Protein AF-A0A183Q2Y9-F1 (afdb_monomer_lite)

Radius of gyration: 33.41 Å; chains: 1; bounding box: 75×48×80 Å

Sequence (161 aa):
MPVAGVRDYIENHLVDFARDNPATVIYVKPRRNRPPLLVAEYRRFEYIRIIIISVCGNWQYVRAKDMTCEEIANWINFLRTRSGVNIFPMYKYWSTKRPSIQGMWHPFYEPLYNQTVLKTPNEIVRNIGQLCQYKQNVLSAEEVLLEKAKLQQYRLSDLSS

Structure (mmCIF, N/CA/C/O backbone):
data_AF-A0A183Q2Y9-F1
#
_entry.id   AF-A0A183Q2Y9-F1
#
loop_
_atom_site.group_PDB
_atom_site.id
_atom_site.type_symbol
_atom_site.label_atom_id
_atom_site.label_alt_id
_atom_site.label_comp_id
_atom_site.label_asym_id
_atom_site.label_entity_id
_atom_site.label_seq_id
_atom_site.pdbx_PDB_ins_code
_atom_site.Cartn_x
_atom_site.Cartn_y
_atom_site.Cartn_z
_atom_site.occupancy
_atom_site.B_iso_or_equiv
_atom_site.auth_seq_id
_atom_site.auth_comp_id
_atom_site.auth_asym_id
_atom_site.auth_atom_id
_atom_site.pdbx_PDB_model_num
ATOM 1 N N . MET A 1 1 ? -7.063 5.734 28.056 1.00 47.50 1 MET A N 1
ATOM 2 C CA . MET A 1 1 ? -6.328 4.446 28.102 1.00 47.50 1 MET A CA 1
ATOM 3 C C . MET A 1 1 ? -5.686 4.228 26.736 1.00 47.50 1 MET A C 1
ATOM 5 O O . MET A 1 1 ? -6.432 4.261 25.766 1.00 47.50 1 MET A O 1
ATOM 9 N N . PRO A 1 2 ? -4.368 3.986 26.630 1.00 57.38 2 PRO A N 1
ATOM 10 C CA . PRO A 1 2 ? -3.611 3.935 25.360 1.00 57.38 2 PRO A CA 1
ATOM 11 C C . PRO A 1 2 ? -4.010 2.814 24.372 1.00 57.38 2 PRO A C 1
ATOM 13 O O . PRO A 1 2 ? -3.354 2.612 23.353 1.00 57.38 2 PRO A O 1
ATOM 16 N N . VAL A 1 3 ? -5.060 2.055 24.690 1.00 64.12 3 VAL A N 1
ATOM 17 C CA . VAL A 1 3 ? -5.576 0.894 23.947 1.00 64.12 3 VAL A CA 1
ATOM 18 C C . VAL A 1 3 ? -7.063 1.017 23.591 1.00 64.12 3 VAL A C 1
ATOM 20 O O . VAL A 1 3 ? -7.608 0.072 23.031 1.00 64.12 3 VAL A O 1
ATOM 23 N N . ALA A 1 4 ? -7.723 2.134 23.930 1.00 81.38 4 ALA A N 1
ATOM 24 C CA . ALA A 1 4 ? -9.163 2.305 23.712 1.00 81.38 4 ALA A CA 1
ATOM 25 C C . ALA A 1 4 ? -9.524 2.203 22.221 1.00 81.38 4 ALA A C 1
ATOM 27 O O . ALA A 1 4 ? -10.254 1.294 21.853 1.00 81.38 4 ALA A O 1
ATOM 28 N N . GLY A 1 5 ? -8.879 2.988 21.349 1.00 87.31 5 GLY A N 1
ATOM 29 C CA . GLY A 1 5 ? -9.197 2.984 19.914 1.00 87.31 5 GLY A CA 1
ATOM 30 C C . GLY A 1 5 ? -9.027 1.623 19.225 1.00 87.31 5 GLY A C 1
ATOM 31 O O . GLY A 1 5 ? -9.819 1.256 18.364 1.00 87.31 5 GLY A O 1
ATOM 32 N N . VAL A 1 6 ? -8.034 0.821 19.632 1.00 89.81 6 VAL A N 1
ATOM 33 C CA . VAL A 1 6 ? -7.834 -0.537 19.083 1.00 89.81 6 VAL A CA 1
ATOM 34 C C . VAL A 1 6 ? -8.933 -1.486 19.538 1.00 89.81 6 VAL A C 1
ATOM 36 O O . VAL A 1 6 ? -9.373 -2.325 18.755 1.00 89.81 6 VAL A O 1
ATOM 39 N N . ARG A 1 7 ? -9.380 -1.367 20.790 1.00 90.31 7 ARG A N 1
ATOM 40 C CA . ARG A 1 7 ? -10.501 -2.157 21.297 1.00 90.31 7 ARG A CA 1
ATOM 41 C C . ARG A 1 7 ? -11.797 -1.769 20.587 1.00 90.31 7 ARG A C 1
ATOM 43 O O . ARG A 1 7 ? -12.476 -2.662 20.096 1.00 90.31 7 ARG A O 1
ATOM 50 N N . ASP A 1 8 ? -12.059 -0.474 20.447 1.00 92.88 8 ASP A N 1
ATOM 51 C CA . ASP A 1 8 ? -13.254 0.044 19.775 1.00 92.88 8 ASP A CA 1
ATOM 52 C C . ASP A 1 8 ? -13.322 -0.429 18.313 1.00 92.88 8 ASP A C 1
ATOM 54 O O . ASP A 1 8 ? -14.387 -0.814 17.829 1.00 92.88 8 ASP A O 1
ATOM 58 N N . TYR A 1 9 ? -12.176 -0.492 17.620 1.00 92.44 9 TYR A N 1
ATOM 59 C CA . TYR A 1 9 ? -12.098 -1.046 16.266 1.00 92.44 9 TYR A CA 1
ATOM 60 C C . TYR A 1 9 ? -12.383 -2.556 16.225 1.00 92.44 9 TYR A C 1
ATOM 62 O O . TYR A 1 9 ? -13.085 -3.035 15.331 1.00 92.44 9 TYR A O 1
ATOM 70 N N . ILE A 1 10 ? -11.846 -3.318 17.186 1.00 92.06 10 ILE A N 1
ATOM 71 C CA . ILE A 1 10 ? -12.081 -4.767 17.289 1.00 92.06 10 ILE A CA 1
ATOM 72 C C . ILE A 1 10 ? -13.565 -5.066 17.518 1.00 92.06 10 ILE A C 1
ATOM 74 O O . ILE A 1 10 ? -14.091 -6.000 16.917 1.00 92.06 10 ILE A O 1
ATOM 78 N N . GLU A 1 11 ? -14.224 -4.280 18.367 1.00 93.25 11 GLU A N 1
ATOM 79 C CA . GLU A 1 11 ? -15.626 -4.477 18.734 1.00 93.25 11 GLU A CA 1
ATOM 80 C C . GLU A 1 11 ? -16.585 -4.083 17.602 1.00 93.25 11 GLU A C 1
ATOM 82 O O . GLU A 1 11 ? -17.524 -4.828 17.328 1.00 93.25 11 GLU A O 1
ATOM 87 N N . ASN A 1 12 ? -16.329 -2.965 16.909 1.00 94.62 12 ASN A N 1
ATOM 88 C CA . ASN A 1 12 ? -17.296 -2.395 15.963 1.00 94.62 12 ASN A CA 1
ATOM 89 C C . ASN A 1 12 ? -16.999 -2.666 14.480 1.00 94.62 12 ASN A C 1
ATOM 91 O O . ASN A 1 12 ? -17.930 -2.691 13.685 1.00 94.62 12 ASN A O 1
ATOM 95 N N . HIS A 1 13 ? -15.735 -2.841 14.074 1.00 93.81 13 HIS A N 1
ATOM 96 C CA . HIS A 1 13 ? -15.362 -2.814 12.646 1.00 93.81 13 HIS A CA 1
ATOM 97 C C . HIS A 1 13 ? -14.612 -4.052 12.154 1.00 93.81 13 HIS A C 1
ATOM 99 O O . HIS A 1 13 ? -14.632 -4.356 10.961 1.00 93.81 13 HIS A O 1
ATOM 105 N N . LEU A 1 14 ? -13.942 -4.785 13.044 1.00 92.75 14 LEU A N 1
ATOM 106 C CA . LEU A 1 14 ? -13.080 -5.900 12.650 1.00 92.75 14 LEU A CA 1
ATOM 107 C C . LEU A 1 14 ? -13.843 -7.035 11.956 1.00 92.75 14 LEU A C 1
ATOM 109 O O . LEU A 1 14 ? -13.342 -7.614 10.992 1.00 92.75 14 LEU A O 1
ATOM 113 N N . VAL A 1 15 ? -15.038 -7.364 12.454 1.00 94.19 15 VAL A N 1
ATOM 114 C CA . VAL A 1 15 ? -15.859 -8.458 11.912 1.00 94.19 15 VAL A CA 1
ATOM 115 C C . VAL A 1 15 ? -16.347 -8.122 10.506 1.00 94.19 15 VAL A C 1
ATOM 117 O O . VAL A 1 15 ? -16.275 -8.969 9.615 1.00 94.19 15 VAL A O 1
ATOM 120 N N . ASP A 1 16 ? -16.781 -6.882 10.287 1.00 95.38 16 ASP A N 1
ATOM 121 C CA . ASP A 1 16 ? -17.219 -6.416 8.971 1.00 95.38 16 ASP A CA 1
ATOM 122 C C . ASP A 1 16 ? -16.045 -6.375 7.991 1.00 95.38 16 ASP A C 1
ATOM 124 O O . ASP A 1 16 ? -16.136 -6.922 6.893 1.00 95.38 16 ASP A O 1
ATOM 128 N N . PHE A 1 17 ? -14.887 -5.876 8.432 1.00 92.62 17 PHE A N 1
ATOM 129 C CA . PHE A 1 17 ? -13.666 -5.905 7.631 1.00 92.62 17 PHE A CA 1
ATOM 130 C C . PHE A 1 17 ? -13.261 -7.331 7.220 1.00 92.62 17 PHE A C 1
ATOM 132 O O . PHE A 1 17 ? -12.840 -7.540 6.081 1.00 92.62 17 PHE A O 1
ATOM 139 N N . ALA A 1 18 ? -13.384 -8.315 8.117 1.00 92.06 18 ALA A N 1
ATOM 140 C CA . ALA A 1 18 ? -13.098 -9.716 7.808 1.00 92.06 18 ALA A CA 1
ATOM 141 C C . ALA A 1 18 ? -14.106 -10.302 6.807 1.00 92.06 18 ALA A C 1
ATOM 143 O O . ALA A 1 18 ? -13.717 -11.067 5.923 1.00 92.06 18 ALA A O 1
ATOM 144 N N . ARG A 1 19 ? -15.386 -9.914 6.904 1.00 94.44 19 ARG A N 1
ATOM 145 C CA . ARG A 1 19 ? -16.435 -10.321 5.957 1.00 94.44 19 ARG A CA 1
ATOM 146 C C . ARG A 1 19 ? -16.169 -9.777 4.552 1.00 94.44 19 ARG A C 1
ATOM 148 O O . ARG A 1 19 ? -16.311 -10.518 3.583 1.00 94.44 19 ARG A O 1
ATOM 155 N N . ASP A 1 20 ? -15.702 -8.536 4.457 1.00 95.12 20 ASP A N 1
ATOM 156 C CA . ASP A 1 20 ? -15.318 -7.899 3.191 1.00 95.12 20 ASP A CA 1
ATOM 157 C C . ASP A 1 20 ? -13.994 -8.445 2.623 1.00 95.12 20 ASP A C 1
ATOM 159 O O . ASP A 1 20 ? -13.660 -8.216 1.457 1.00 95.12 20 ASP A O 1
ATOM 163 N N . ASN A 1 21 ? -13.205 -9.148 3.445 1.00 89.12 21 ASN A N 1
ATOM 164 C CA . ASN A 1 21 ? -11.877 -9.667 3.112 1.00 89.12 21 ASN A CA 1
ATOM 165 C C . ASN A 1 21 ? -11.697 -11.136 3.488 1.00 89.12 21 ASN A C 1
ATOM 167 O O . ASN A 1 21 ? -10.800 -11.457 4.272 1.00 89.12 21 ASN A O 1
ATOM 171 N N . PRO A 1 22 ? -12.453 -12.062 2.880 1.00 89.88 22 PRO A N 1
ATOM 172 C CA . PRO A 1 22 ? -12.372 -13.472 3.250 1.00 89.88 22 PRO A CA 1
ATOM 173 C C . PRO A 1 22 ? -10.989 -14.091 2.980 1.00 89.88 22 PRO A C 1
ATOM 175 O O . PRO A 1 22 ? -10.613 -15.070 3.618 1.00 89.88 22 PRO A O 1
ATOM 178 N N . ALA A 1 23 ? -10.207 -13.522 2.054 1.00 84.69 23 ALA A N 1
ATOM 179 C CA . ALA A 1 23 ? -8.849 -13.979 1.760 1.00 84.69 23 ALA A CA 1
ATOM 180 C C . ALA A 1 23 ? -7.824 -13.580 2.836 1.00 84.69 23 ALA A C 1
ATOM 182 O O . ALA A 1 23 ? -6.749 -14.171 2.899 1.00 84.69 23 ALA A O 1
ATOM 183 N N . THR A 1 24 ? -8.127 -12.581 3.665 1.00 84.31 24 THR A N 1
ATOM 184 C CA . THR A 1 24 ? -7.210 -12.039 4.670 1.00 84.31 24 THR A CA 1
ATOM 185 C C . THR A 1 24 ? -7.513 -12.677 6.013 1.00 84.31 24 THR A C 1
ATOM 187 O O . THR A 1 24 ? -8.584 -12.482 6.577 1.00 84.31 24 THR A O 1
ATOM 190 N N . VAL A 1 25 ? -6.555 -13.417 6.564 1.00 86.38 25 VAL A N 1
ATOM 191 C CA . VAL A 1 25 ? -6.739 -14.021 7.886 1.00 86.38 25 VAL A CA 1
ATOM 192 C C . VAL A 1 25 ? -6.342 -13.009 8.962 1.00 86.38 25 VAL A C 1
ATOM 194 O O . VAL A 1 25 ? -5.332 -12.325 8.841 1.00 86.38 25 VAL A O 1
ATOM 197 N N . ILE A 1 26 ? -7.130 -12.863 10.021 1.00 88.19 26 ILE A N 1
ATOM 198 C CA . ILE A 1 26 ? -6.869 -11.854 11.052 1.00 88.19 26 ILE A CA 1
ATOM 199 C C . ILE A 1 26 ? -6.827 -12.522 12.407 1.00 88.19 26 ILE A C 1
ATOM 201 O O . ILE A 1 26 ? -7.649 -13.377 12.722 1.00 88.19 26 ILE A O 1
ATOM 205 N N . TYR A 1 27 ? -5.858 -12.115 13.218 1.00 89.88 27 TYR A N 1
ATOM 206 C CA . TYR A 1 27 ? -5.655 -12.698 14.527 1.00 89.88 27 TYR A CA 1
ATOM 207 C C . TYR A 1 27 ? -5.406 -11.620 15.546 1.00 89.88 27 TYR A C 1
ATOM 209 O O . TYR A 1 27 ? -4.540 -10.757 15.395 1.00 89.88 27 TYR A O 1
ATOM 217 N N . VAL A 1 28 ? -6.153 -11.734 16.631 1.00 90.25 28 VAL A N 1
ATOM 218 C CA . VAL A 1 28 ? -6.094 -10.812 17.747 1.00 90.25 28 VAL A CA 1
ATOM 219 C C . VAL A 1 28 ? -5.422 -11.543 18.895 1.00 90.25 28 VAL A C 1
ATOM 221 O O . VAL A 1 28 ? -5.960 -12.502 19.444 1.00 90.25 28 VAL A O 1
ATOM 224 N N . LYS A 1 29 ? -4.213 -11.103 19.252 1.00 87.31 29 LYS A N 1
ATOM 225 C CA . LYS A 1 29 ? -3.487 -11.628 20.411 1.00 87.31 29 LYS A CA 1
ATOM 226 C C . LYS A 1 29 ? -3.491 -10.587 21.530 1.00 87.31 29 LYS A C 1
ATOM 228 O O . LYS A 1 29 ? -2.716 -9.630 21.443 1.00 87.31 29 LYS A O 1
ATOM 233 N N . PRO A 1 30 ? -4.284 -10.768 22.601 1.00 87.81 30 PRO A N 1
ATOM 234 C CA . PRO A 1 30 ? -4.216 -9.878 23.749 1.00 87.81 30 PRO A CA 1
ATOM 235 C C . PRO A 1 30 ? -2.839 -10.002 24.411 1.00 87.81 30 PRO A C 1
ATOM 237 O O . PRO A 1 30 ? -2.319 -11.101 24.623 1.00 87.81 30 PRO A O 1
ATOM 240 N N . ARG A 1 31 ? -2.217 -8.865 24.730 1.00 83.69 31 ARG A N 1
ATOM 241 C CA . ARG A 1 31 ? -0.955 -8.811 25.478 1.00 83.69 31 ARG A CA 1
ATOM 242 C C . ARG A 1 31 ? -1.061 -7.786 26.595 1.00 83.69 31 ARG A C 1
ATOM 244 O O . ARG A 1 31 ? -1.519 -6.669 26.379 1.00 83.69 31 ARG A O 1
ATOM 251 N N . ARG A 1 32 ? -0.598 -8.161 27.786 1.00 84.25 32 ARG A N 1
ATOM 252 C CA . ARG A 1 32 ? -0.549 -7.273 28.951 1.00 84.25 32 ARG A CA 1
ATOM 253 C C . ARG A 1 32 ? 0.699 -6.387 28.894 1.00 84.25 32 ARG A C 1
ATOM 255 O O . ARG A 1 32 ? 1.750 -6.841 28.446 1.00 84.25 32 ARG A O 1
ATOM 262 N N . ASN A 1 33 ? 0.582 -5.142 29.360 1.00 81.56 33 ASN A N 1
ATOM 263 C CA . ASN A 1 33 ? 1.683 -4.177 29.517 1.00 81.56 33 ASN A CA 1
ATOM 264 C C . ASN A 1 33 ? 2.529 -3.948 28.247 1.00 81.56 33 ASN A C 1
ATOM 266 O O . ASN A 1 33 ? 3.726 -3.676 28.328 1.00 81.56 33 ASN A O 1
ATOM 270 N N . ARG A 1 34 ? 1.927 -4.076 27.060 1.00 80.69 34 ARG A N 1
ATOM 271 C CA . ARG A 1 34 ? 2.579 -3.785 25.779 1.00 80.69 34 ARG A CA 1
ATOM 272 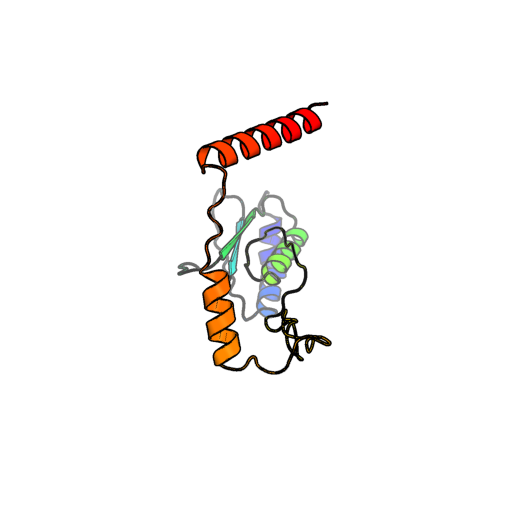C C . ARG A 1 34 ? 1.705 -2.829 24.971 1.00 80.69 34 ARG A C 1
ATOM 274 O O . ARG A 1 34 ? 0.487 -2.997 24.992 1.00 80.69 34 ARG A O 1
ATOM 281 N N . PRO A 1 35 ? 2.298 -1.848 24.268 1.00 83.44 35 PRO A N 1
ATOM 282 C CA . PRO A 1 35 ? 1.533 -1.017 23.353 1.00 83.44 35 PRO A CA 1
ATOM 283 C C . PRO A 1 35 ? 0.966 -1.885 22.219 1.00 83.44 35 PRO A C 1
ATOM 285 O O . PRO A 1 35 ? 1.601 -2.877 21.837 1.00 83.44 35 PRO A O 1
ATOM 288 N N . PRO A 1 36 ? -0.209 -1.533 21.681 1.00 87.06 36 PRO A N 1
ATOM 289 C CA . PRO A 1 36 ? -0.795 -2.267 20.574 1.00 87.06 36 PRO A CA 1
ATOM 290 C C . PRO A 1 36 ? 0.069 -2.114 19.317 1.00 87.06 36 PRO A C 1
ATOM 292 O O . PRO A 1 36 ? 0.636 -1.052 19.038 1.00 87.06 36 PRO A O 1
ATOM 295 N N . LEU A 1 37 ? 0.182 -3.205 18.566 1.00 88.06 37 LEU A N 1
ATOM 296 C CA . LEU A 1 37 ? 1.013 -3.299 17.374 1.00 88.06 37 LEU A CA 1
ATOM 297 C C . LEU A 1 37 ? 0.211 -3.980 16.271 1.00 88.06 37 LEU A C 1
ATOM 299 O O . LEU A 1 37 ? -0.253 -5.105 16.456 1.00 88.06 37 LEU A O 1
ATOM 303 N N . LEU A 1 38 ? 0.092 -3.305 15.134 1.00 88.81 38 LEU A N 1
ATOM 304 C CA . LEU A 1 38 ? -0.433 -3.893 13.912 1.00 88.81 38 LEU A CA 1
ATOM 305 C C . LEU A 1 38 ? 0.737 -4.509 13.151 1.00 88.81 38 LEU A C 1
ATOM 307 O O . LEU A 1 38 ? 1.765 -3.858 12.935 1.00 88.81 38 LEU A O 1
ATOM 311 N N . VAL A 1 39 ? 0.583 -5.775 12.781 1.00 86.75 39 VAL A N 1
ATOM 312 C CA . VAL A 1 39 ? 1.585 -6.530 12.033 1.00 86.75 39 VAL A CA 1
ATOM 313 C C . VAL A 1 39 ? 0.913 -7.052 10.778 1.00 86.75 39 VAL A C 1
ATOM 315 O O . VAL A 1 39 ? -0.003 -7.868 10.866 1.00 86.75 39 VAL A O 1
ATOM 318 N N . ALA A 1 40 ? 1.366 -6.566 9.627 1.00 85.62 40 ALA A N 1
ATOM 319 C CA . ALA A 1 40 ? 0.951 -7.081 8.334 1.00 85.62 40 ALA A CA 1
ATOM 320 C C . ALA A 1 40 ? 2.057 -7.962 7.767 1.00 85.62 40 ALA A C 1
ATOM 322 O O . ALA A 1 40 ? 3.219 -7.552 7.672 1.00 85.62 40 ALA A O 1
ATOM 323 N N . GLU A 1 41 ? 1.672 -9.168 7.381 1.00 79.12 41 GLU A N 1
ATOM 324 C CA . GLU A 1 41 ? 2.544 -10.114 6.717 1.00 79.12 41 GLU A CA 1
ATOM 325 C C . GLU A 1 41 ? 2.075 -10.299 5.278 1.00 79.12 41 GLU A C 1
ATOM 327 O O . GLU A 1 41 ? 0.908 -10.603 5.028 1.00 79.12 41 GLU A O 1
ATOM 332 N N . TYR A 1 42 ? 2.996 -10.118 4.333 1.00 76.81 42 TYR A N 1
ATOM 333 C CA . TYR A 1 42 ? 2.700 -10.231 2.913 1.00 76.81 42 TYR A CA 1
ATOM 334 C C . TYR A 1 42 ? 3.369 -11.464 2.327 1.00 76.81 42 TYR A C 1
ATOM 336 O O . TYR A 1 42 ? 4.564 -11.708 2.525 1.00 76.81 42 TYR A O 1
ATOM 344 N N . ARG A 1 43 ? 2.609 -12.211 1.528 1.00 65.69 43 ARG A N 1
ATOM 345 C CA . ARG A 1 43 ? 3.145 -13.339 0.773 1.00 65.69 43 ARG A CA 1
ATOM 346 C C . ARG A 1 43 ? 3.843 -12.854 -0.488 1.00 65.69 43 ARG A C 1
ATOM 348 O O . ARG A 1 43 ? 3.277 -12.079 -1.251 1.00 65.69 43 ARG A O 1
ATOM 355 N N . ARG A 1 44 ? 5.053 -13.358 -0.741 1.00 56.91 44 ARG A N 1
ATOM 356 C CA . ARG A 1 44 ? 5.857 -12.945 -1.902 1.00 56.91 44 ARG A CA 1
ATOM 357 C C . ARG A 1 44 ? 5.341 -13.488 -3.243 1.00 56.91 44 ARG A C 1
ATOM 359 O O . ARG A 1 44 ? 5.694 -12.922 -4.265 1.00 56.91 44 ARG A O 1
ATOM 366 N N . PHE A 1 45 ? 4.498 -14.518 -3.262 1.00 47.47 45 PHE A N 1
ATOM 367 C CA . PHE A 1 45 ? 3.850 -15.046 -4.471 1.00 47.47 45 PHE A CA 1
ATOM 368 C C . PHE A 1 45 ? 2.617 -15.861 -4.053 1.00 47.47 45 PHE A C 1
ATOM 370 O O . PHE A 1 45 ? 2.754 -16.657 -3.137 1.00 47.47 45 PHE A O 1
ATOM 377 N N . GLU A 1 46 ? 1.452 -15.633 -4.670 1.00 46.00 46 GLU A N 1
ATOM 378 C CA . GLU A 1 46 ? 0.293 -16.546 -4.852 1.00 46.00 46 GLU A CA 1
ATOM 379 C C . GLU A 1 46 ? -0.374 -17.249 -3.637 1.00 46.00 46 GLU A C 1
ATOM 381 O O . GLU A 1 46 ? -0.049 -18.383 -3.358 1.00 46.00 46 GLU A O 1
ATOM 386 N N . TYR A 1 47 ? -1.401 -16.647 -3.011 1.00 41.38 47 TYR A N 1
ATOM 387 C CA . TYR A 1 47 ? -2.317 -17.169 -1.949 1.00 41.38 47 TYR A CA 1
ATOM 388 C C . TYR A 1 47 ? -2.027 -16.739 -0.506 1.00 41.38 47 TYR A C 1
ATOM 390 O O . TYR A 1 47 ? -1.397 -17.458 0.270 1.00 41.38 47 TYR A O 1
ATOM 398 N N . ILE A 1 48 ? -2.570 -15.572 -0.148 1.00 34.66 48 ILE A N 1
ATOM 399 C CA . ILE A 1 48 ? -2.611 -14.973 1.193 1.00 34.66 48 ILE A CA 1
ATOM 400 C C . ILE A 1 48 ? -3.028 -15.994 2.260 1.00 34.66 48 ILE A C 1
ATOM 402 O O . ILE A 1 48 ? -4.068 -16.638 2.168 1.00 34.66 48 ILE A O 1
ATOM 406 N N . ARG A 1 49 ? -2.206 -16.096 3.304 1.00 37.84 49 ARG A N 1
ATOM 407 C CA . ARG A 1 49 ? -2.518 -16.764 4.565 1.00 37.84 49 ARG A CA 1
ATOM 408 C C . ARG A 1 49 ? -1.751 -16.012 5.640 1.00 37.84 49 ARG A C 1
ATOM 410 O O . ARG A 1 49 ? -0.527 -15.985 5.612 1.00 37.84 49 ARG A O 1
ATOM 417 N N . ILE A 1 50 ? -2.462 -15.341 6.531 1.00 39.41 50 ILE A N 1
ATOM 418 C CA . ILE A 1 50 ? -1.856 -14.722 7.710 1.00 39.41 50 ILE A CA 1
ATOM 419 C C . ILE A 1 50 ? -1.906 -15.809 8.794 1.00 39.41 50 ILE A C 1
ATOM 421 O O . ILE A 1 50 ? -2.951 -16.414 8.976 1.00 39.41 50 ILE A O 1
ATOM 425 N N . ILE A 1 51 ? -0.757 -16.243 9.324 1.00 39.78 51 ILE A N 1
ATOM 426 C CA . ILE A 1 51 ? -0.313 -16.162 10.732 1.00 39.78 51 ILE A CA 1
ATOM 427 C C . ILE A 1 51 ? 0.868 -17.087 11.034 1.00 39.78 51 ILE A C 1
ATOM 429 O O . ILE A 1 51 ? 0.887 -18.250 10.639 1.00 39.78 51 ILE A O 1
ATOM 433 N N . ILE A 1 52 ? 1.783 -16.528 11.839 1.00 37.00 52 ILE A N 1
ATOM 434 C CA . ILE A 1 52 ? 2.764 -17.121 12.767 1.00 37.00 52 ILE A CA 1
ATOM 435 C C . ILE A 1 52 ? 3.045 -18.615 12.537 1.00 37.00 52 ILE A C 1
ATOM 437 O O . ILE A 1 52 ? 2.531 -19.434 13.288 1.00 37.00 52 ILE A O 1
ATOM 441 N N . ILE A 1 53 ? 3.856 -18.948 11.526 1.00 33.16 53 ILE A N 1
ATOM 442 C CA . ILE A 1 53 ? 5.259 -19.423 11.620 1.00 33.16 53 ILE A CA 1
ATOM 443 C C . ILE A 1 53 ? 5.842 -19.224 10.208 1.00 33.16 53 ILE A C 1
ATOM 445 O O . ILE A 1 53 ? 5.735 -20.105 9.358 1.00 33.16 53 ILE A O 1
ATOM 449 N N . SER A 1 54 ? 6.365 -18.038 9.896 1.00 37.69 54 SER A N 1
ATOM 450 C CA . SER A 1 54 ? 6.517 -17.671 8.483 1.00 37.69 54 SER A CA 1
ATOM 451 C C . SER A 1 54 ? 7.905 -17.867 7.911 1.00 37.69 54 SER A C 1
ATOM 453 O O . SER A 1 54 ? 8.826 -17.068 8.073 1.00 37.69 54 SER A O 1
ATOM 455 N N . VAL A 1 55 ? 7.967 -18.954 7.154 1.00 33.28 55 VAL A N 1
ATOM 456 C CA . VAL A 1 55 ? 8.876 -19.238 6.054 1.00 33.28 55 VAL A CA 1
ATOM 457 C C . VAL A 1 55 ? 8.682 -18.150 4.978 1.00 33.28 55 VAL A C 1
ATOM 459 O O . VAL A 1 55 ? 7.742 -18.196 4.196 1.00 33.28 55 VAL A O 1
ATOM 462 N N . CYS A 1 56 ? 9.564 -17.145 4.965 1.00 47.50 56 CYS A N 1
ATOM 463 C CA . CYS A 1 56 ? 9.734 -16.134 3.905 1.00 47.50 56 CYS A CA 1
ATOM 464 C C . CYS A 1 56 ? 8.529 -15.209 3.574 1.00 47.50 56 CYS A C 1
ATOM 466 O O . CYS A 1 56 ? 7.822 -15.413 2.588 1.00 47.50 56 CYS A O 1
ATOM 468 N N . GLY A 1 57 ? 8.394 -14.082 4.288 1.00 55.97 57 GLY A N 1
ATOM 469 C CA . GLY A 1 57 ? 7.497 -12.969 3.922 1.00 55.97 57 GLY A CA 1
ATOM 470 C C . GLY A 1 57 ? 8.010 -11.621 4.442 1.00 55.97 57 GLY A C 1
ATOM 471 O O . GLY A 1 57 ? 8.660 -11.577 5.482 1.00 55.97 57 GLY A O 1
ATOM 472 N N . ASN A 1 58 ? 7.761 -10.521 3.722 1.00 67.94 58 ASN A N 1
ATOM 473 C CA . ASN A 1 58 ? 8.105 -9.170 4.189 1.00 67.94 58 ASN A CA 1
ATOM 474 C C . ASN A 1 58 ? 7.090 -8.725 5.247 1.00 67.94 58 ASN A C 1
ATOM 476 O O . ASN A 1 58 ? 5.887 -8.936 5.070 1.00 67.94 58 ASN A O 1
ATOM 480 N N . TRP A 1 59 ? 7.559 -8.115 6.337 1.00 76.81 59 TRP A N 1
ATOM 481 C CA . TRP A 1 59 ? 6.705 -7.695 7.451 1.00 76.81 59 TRP A CA 1
ATOM 482 C C . TRP A 1 59 ? 6.648 -6.174 7.528 1.00 76.81 59 TRP A C 1
ATOM 484 O O . TRP A 1 59 ? 7.661 -5.494 7.352 1.00 76.81 59 TRP A O 1
ATOM 494 N N . GLN A 1 60 ? 5.466 -5.636 7.820 1.00 81.25 60 GLN A N 1
ATOM 495 C CA . GLN A 1 60 ? 5.295 -4.222 8.134 1.00 81.25 60 GLN A CA 1
ATOM 496 C C . GLN A 1 60 ? 4.668 -4.068 9.510 1.00 81.25 60 GLN A C 1
ATOM 498 O O . GLN A 1 60 ? 3.693 -4.738 9.854 1.00 81.25 60 GLN A O 1
ATOM 503 N N . TYR A 1 61 ? 5.255 -3.164 10.284 1.00 84.88 61 TYR A N 1
ATOM 504 C CA . TYR A 1 61 ? 4.876 -2.895 11.658 1.00 84.88 61 TYR A CA 1
ATOM 505 C C . TYR A 1 61 ? 4.352 -1.473 11.770 1.00 84.88 61 TYR A C 1
ATOM 507 O O . TYR A 1 61 ? 5.040 -0.529 11.381 1.00 84.88 61 TYR A O 1
ATOM 515 N N . VAL A 1 62 ? 3.177 -1.317 12.371 1.00 86.12 62 VAL A N 1
ATOM 516 C CA . VAL A 1 62 ? 2.626 -0.007 12.722 1.00 86.12 62 VAL A CA 1
ATOM 517 C C . VAL A 1 62 ? 2.328 -0.007 14.214 1.00 86.12 62 VAL A C 1
ATOM 519 O O . VAL A 1 62 ? 1.579 -0.845 14.721 1.00 86.12 62 VAL A O 1
ATOM 522 N N . ARG A 1 63 ? 2.956 0.917 14.948 1.00 87.50 63 ARG A N 1
ATOM 523 C CA . ARG A 1 63 ? 2.655 1.127 16.369 1.00 87.50 63 ARG A CA 1
ATOM 524 C C . ARG A 1 63 ? 1.323 1.859 16.461 1.00 87.50 63 ARG A C 1
ATOM 526 O O . ARG A 1 63 ? 1.258 2.997 16.027 1.00 87.50 63 ARG A O 1
ATOM 533 N N . ALA A 1 64 ? 0.314 1.234 17.059 1.00 84.12 64 ALA A N 1
ATOM 534 C CA . ALA A 1 64 ? -1.038 1.791 17.159 1.00 84.12 64 ALA A CA 1
ATOM 535 C C . ALA A 1 64 ? -1.319 2.453 18.519 1.00 84.12 64 ALA A C 1
ATOM 537 O O . ALA A 1 64 ? -2.449 2.472 19.000 1.00 84.12 64 ALA A O 1
ATOM 538 N N . LYS A 1 65 ? -0.267 2.916 19.203 1.00 85.06 65 LYS A N 1
ATOM 539 C CA . LYS A 1 65 ? -0.394 3.530 20.527 1.00 85.06 65 LYS A CA 1
ATOM 540 C C . LYS A 1 65 ? -1.074 4.893 20.378 1.00 85.06 65 LYS A C 1
ATOM 542 O O . LYS A 1 65 ? -0.610 5.691 19.574 1.00 85.06 65 LYS A O 1
ATOM 547 N N . ASP A 1 66 ? -2.108 5.136 21.181 1.00 87.50 66 ASP A N 1
ATOM 548 C CA . ASP A 1 66 ? -2.835 6.413 21.246 1.00 87.50 66 ASP A CA 1
ATOM 549 C C . ASP A 1 66 ? -3.511 6.841 19.922 1.00 87.50 66 ASP A C 1
ATOM 551 O O . ASP A 1 66 ? -3.844 8.009 19.764 1.00 87.50 66 ASP A O 1
ATOM 555 N N . MET A 1 67 ? -3.742 5.902 18.993 1.00 88.81 67 MET A N 1
ATOM 556 C CA . MET A 1 67 ? -4.492 6.160 17.755 1.00 88.81 67 MET A CA 1
ATOM 557 C C . MET A 1 67 ? -6.006 6.079 17.979 1.00 88.81 67 MET A C 1
ATOM 559 O O . MET A 1 67 ? -6.474 5.266 18.788 1.00 88.81 67 MET A O 1
ATOM 563 N N . THR A 1 68 ? -6.770 6.882 17.234 1.00 93.38 68 THR A N 1
ATOM 564 C CA . THR A 1 68 ? -8.239 6.790 17.218 1.00 93.38 68 THR A CA 1
ATOM 565 C C . THR A 1 68 ? -8.714 5.568 16.429 1.00 93.38 68 THR A C 1
ATOM 567 O O . THR A 1 68 ? -7.957 4.942 15.681 1.00 93.38 68 THR A O 1
ATOM 570 N N . CYS A 1 69 ? -9.988 5.209 16.595 1.00 92.31 69 CYS A N 1
ATOM 571 C CA . CYS A 1 69 ? -10.597 4.097 15.868 1.00 92.31 69 CYS A CA 1
ATOM 572 C C . CYS A 1 69 ? -10.511 4.301 14.342 1.00 92.31 69 CYS A C 1
ATOM 574 O O . CYS A 1 69 ? -10.145 3.384 13.602 1.00 92.31 69 CYS A O 1
ATOM 576 N N . GLU A 1 70 ? -10.766 5.524 13.871 1.00 93.81 70 GLU A N 1
ATOM 577 C CA . GLU A 1 70 ? -10.734 5.883 12.451 1.00 93.81 70 GLU A CA 1
ATOM 578 C C . GLU A 1 70 ? -9.312 5.825 11.882 1.00 93.81 70 GLU A C 1
ATOM 580 O O . GLU A 1 70 ? -9.097 5.321 10.778 1.00 93.81 70 GLU A O 1
ATOM 585 N N . GLU A 1 71 ? -8.315 6.292 12.639 1.00 93.88 71 GLU A N 1
ATOM 586 C CA . GLU A 1 71 ? -6.907 6.185 12.246 1.00 93.88 71 GLU A CA 1
ATOM 587 C C . GLU A 1 71 ? -6.488 4.722 12.087 1.00 93.88 71 GLU A C 1
ATOM 589 O O . GLU A 1 71 ? -5.820 4.367 11.114 1.00 93.88 71 GLU A O 1
ATOM 594 N N . ILE A 1 72 ? -6.918 3.854 13.004 1.00 92.00 72 ILE A N 1
ATOM 595 C CA . ILE A 1 72 ? -6.642 2.415 12.943 1.00 92.00 72 ILE A CA 1
ATOM 596 C C . ILE A 1 72 ? -7.311 1.790 11.717 1.00 92.00 72 ILE A C 1
ATOM 598 O O . ILE A 1 72 ? -6.666 1.012 11.010 1.00 92.00 72 ILE A O 1
ATOM 602 N N . ALA A 1 73 ? -8.557 2.164 11.415 1.00 92.06 73 ALA A N 1
ATOM 603 C CA . ALA A 1 73 ? -9.253 1.715 10.212 1.00 92.06 73 ALA A CA 1
ATOM 604 C C . ALA A 1 73 ? -8.500 2.119 8.933 1.00 92.06 73 ALA A C 1
ATOM 606 O O . ALA A 1 73 ? -8.300 1.295 8.035 1.00 92.06 73 ALA A O 1
ATOM 607 N N . ASN A 1 74 ? -8.013 3.362 8.873 1.00 93.88 74 ASN A N 1
ATOM 608 C CA . ASN A 1 74 ? -7.207 3.861 7.759 1.00 93.88 74 ASN A CA 1
ATOM 609 C C . ASN A 1 74 ? -5.884 3.100 7.627 1.00 93.88 74 ASN A C 1
ATOM 611 O O . ASN A 1 74 ? -5.514 2.703 6.522 1.00 93.88 74 ASN A O 1
ATOM 615 N N . TRP A 1 75 ? -5.197 2.826 8.740 1.00 91.75 75 TRP A N 1
ATOM 616 C CA . TRP A 1 75 ? -3.970 2.028 8.735 1.00 91.75 75 TRP A CA 1
ATOM 617 C C . TRP A 1 75 ? -4.206 0.588 8.287 1.00 91.75 75 TRP A C 1
ATOM 619 O O . TRP A 1 75 ? -3.411 0.056 7.515 1.00 91.75 75 TRP A O 1
ATOM 629 N N . ILE A 1 76 ? -5.296 -0.047 8.713 1.00 90.31 76 ILE A N 1
ATOM 630 C CA . ILE A 1 76 ? -5.640 -1.409 8.286 1.00 90.31 76 ILE A CA 1
ATOM 631 C C . ILE A 1 76 ? -5.963 -1.442 6.788 1.00 90.31 76 ILE A C 1
ATOM 633 O O . ILE A 1 76 ? -5.452 -2.306 6.074 1.00 90.31 76 ILE A O 1
ATOM 637 N N . ASN A 1 77 ? -6.717 -0.463 6.279 1.00 91.00 77 ASN A N 1
ATOM 638 C CA . ASN A 1 77 ? -6.968 -0.317 4.842 1.00 91.00 77 ASN A CA 1
ATOM 639 C C . ASN A 1 77 ? -5.684 -0.038 4.047 1.00 91.00 77 ASN A C 1
ATOM 641 O O . ASN A 1 77 ? -5.486 -0.588 2.959 1.00 91.00 77 ASN A O 1
ATOM 645 N N . PHE A 1 78 ? -4.772 0.762 4.598 1.00 90.12 78 PHE A N 1
ATOM 646 C CA . PHE A 1 78 ? -3.460 0.985 4.003 1.00 90.12 78 PHE A CA 1
ATOM 647 C C . PHE A 1 78 ? -2.664 -0.322 3.929 1.00 90.12 78 PHE A C 1
ATOM 649 O O . PHE A 1 78 ? -2.204 -0.697 2.856 1.00 90.12 78 PHE A O 1
ATOM 656 N N . LEU A 1 79 ? -2.559 -1.073 5.027 1.00 88.06 79 LEU A N 1
ATOM 657 C CA . LEU A 1 79 ? -1.841 -2.351 5.049 1.00 88.06 79 LEU A CA 1
ATOM 658 C C . LEU A 1 79 ? -2.470 -3.378 4.090 1.00 88.06 79 LEU A C 1
ATOM 660 O O . LEU A 1 79 ? -1.754 -4.091 3.396 1.00 88.06 79 LEU A O 1
ATOM 664 N N . ARG A 1 80 ? -3.799 -3.400 3.961 1.00 85.50 80 ARG A N 1
ATOM 665 C CA . ARG A 1 80 ? -4.522 -4.252 3.001 1.00 85.50 80 ARG A CA 1
ATOM 666 C C . ARG A 1 80 ? -4.171 -3.947 1.539 1.00 85.50 80 ARG A C 1
ATOM 668 O O . ARG A 1 80 ? -4.070 -4.865 0.735 1.00 85.50 80 ARG A O 1
ATOM 675 N N . THR A 1 81 ? -4.019 -2.674 1.174 1.00 87.00 81 THR A N 1
ATOM 676 C CA . THR A 1 81 ? -3.816 -2.243 -0.228 1.00 87.00 81 THR A CA 1
ATOM 677 C C . THR A 1 81 ? -2.359 -2.323 -0.690 1.00 87.00 81 THR A C 1
ATOM 679 O O . THR A 1 81 ? -2.061 -2.171 -1.877 1.00 87.00 81 THR A O 1
ATOM 682 N N . ARG A 1 82 ? -1.422 -2.575 0.227 1.00 84.94 82 ARG A N 1
ATOM 683 C CA . ARG A 1 82 ? 0.006 -2.688 -0.077 1.00 84.94 82 ARG A CA 1
ATOM 684 C C . ARG A 1 82 ? 0.366 -4.084 -0.593 1.00 84.94 82 ARG A C 1
ATOM 686 O O . ARG A 1 82 ? -0.197 -5.094 -0.200 1.00 84.94 82 ARG A O 1
ATOM 693 N N . SER A 1 83 ? 1.395 -4.141 -1.437 1.00 80.00 83 SER A N 1
ATOM 694 C CA . SER A 1 83 ? 1.934 -5.393 -1.991 1.00 80.00 83 SER A CA 1
ATOM 695 C C . SER A 1 83 ? 2.993 -6.071 -1.112 1.00 80.00 83 SER A C 1
ATOM 697 O O . SER A 1 83 ? 3.499 -7.132 -1.464 1.00 80.00 83 SER A O 1
ATOM 699 N N . GLY A 1 84 ? 3.408 -5.437 -0.011 1.00 79.62 84 GLY A N 1
ATOM 700 C CA . GLY A 1 84 ? 4.515 -5.916 0.824 1.00 79.62 84 GLY A CA 1
ATOM 701 C C . GLY A 1 84 ? 5.917 -5.695 0.253 1.00 79.62 84 GLY A C 1
ATOM 702 O O . GLY A 1 84 ? 6.897 -6.084 0.884 1.00 79.62 84 GLY A O 1
ATOM 703 N N . VAL A 1 85 ? 6.056 -5.057 -0.913 1.00 81.44 85 VAL A N 1
ATOM 704 C CA . VAL A 1 85 ? 7.368 -4.629 -1.425 1.00 81.44 85 VAL A CA 1
ATOM 705 C C . VAL A 1 85 ? 7.923 -3.513 -0.536 1.00 81.44 85 VAL A C 1
ATOM 707 O O . VAL A 1 85 ? 7.179 -2.636 -0.081 1.00 81.44 85 VAL A O 1
ATOM 710 N N . ASN A 1 86 ? 9.233 -3.552 -0.287 1.00 82.06 86 ASN A N 1
ATOM 711 C CA . ASN A 1 86 ? 9.930 -2.538 0.498 1.00 82.06 86 ASN A CA 1
ATOM 712 C C . ASN A 1 86 ? 9.727 -1.139 -0.092 1.00 82.06 86 ASN A C 1
ATOM 714 O O . ASN A 1 86 ? 9.694 -0.953 -1.309 1.00 82.06 86 ASN A O 1
ATOM 718 N N . ILE A 1 87 ? 9.585 -0.156 0.793 1.00 84.19 87 ILE A N 1
ATOM 719 C CA . ILE A 1 87 ? 9.386 1.240 0.414 1.00 84.19 87 ILE A CA 1
ATOM 720 C C . ILE A 1 87 ? 10.7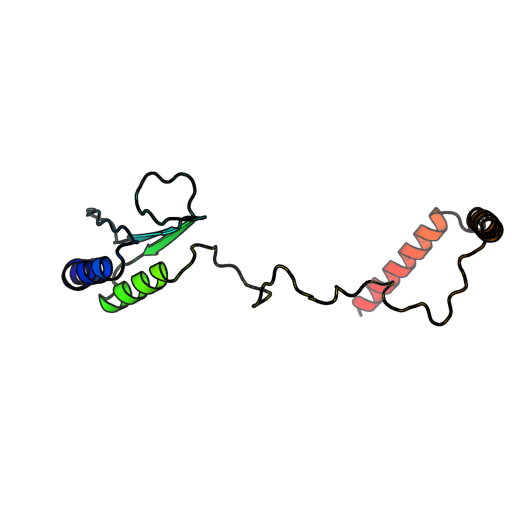70 1.849 0.190 1.00 84.19 87 ILE A C 1
ATOM 722 O O . ILE A 1 87 ? 11.483 2.149 1.143 1.00 84.19 87 ILE A O 1
ATOM 726 N N . PHE A 1 88 ? 11.143 1.998 -1.077 1.00 86.44 88 PHE A N 1
ATOM 727 C CA . PHE A 1 88 ? 12.360 2.676 -1.514 1.00 86.44 88 PHE A CA 1
ATOM 728 C C . PHE A 1 88 ? 12.001 3.799 -2.493 1.00 86.44 88 PHE A C 1
ATOM 730 O O . PHE A 1 88 ? 10.944 3.725 -3.129 1.00 86.44 88 PHE A O 1
ATOM 737 N N . PRO A 1 89 ? 12.862 4.820 -2.651 1.00 90.12 89 PRO A N 1
ATOM 738 C CA . PRO A 1 89 ? 12.688 5.822 -3.694 1.00 90.12 89 PRO A CA 1
ATOM 739 C C . PRO A 1 89 ? 12.569 5.153 -5.067 1.00 90.12 89 PRO A C 1
ATOM 741 O O . PRO A 1 89 ? 13.416 4.348 -5.458 1.00 90.12 89 PRO A O 1
ATOM 744 N N . MET A 1 90 ? 11.499 5.470 -5.794 1.00 88.12 90 MET A N 1
ATOM 745 C CA . MET A 1 90 ? 11.254 4.914 -7.119 1.00 88.12 90 MET A CA 1
ATOM 746 C C . MET A 1 90 ? 11.729 5.900 -8.183 1.00 88.12 90 MET A C 1
ATOM 748 O O . MET A 1 90 ? 11.146 6.963 -8.352 1.00 88.12 90 MET A O 1
ATOM 752 N N . TYR A 1 91 ? 12.778 5.530 -8.920 1.00 91.94 91 TYR A N 1
ATOM 753 C CA . TYR A 1 91 ? 13.341 6.376 -9.980 1.00 91.94 91 TYR A CA 1
ATOM 754 C C . TYR A 1 91 ? 12.484 6.408 -11.251 1.00 91.94 91 TYR A C 1
ATOM 756 O O . TYR A 1 91 ? 12.562 7.352 -12.032 1.00 91.94 91 TYR A O 1
ATOM 764 N N . LYS A 1 92 ? 11.671 5.371 -11.479 1.00 92.44 92 LYS A N 1
ATOM 765 C CA . LYS A 1 92 ? 10.827 5.240 -12.667 1.00 92.44 92 LYS A CA 1
ATOM 766 C C . LYS A 1 92 ? 9.422 4.806 -12.270 1.00 92.44 92 LYS A C 1
ATOM 768 O O . LYS A 1 92 ? 9.249 3.732 -11.706 1.00 92.44 92 LYS A O 1
ATOM 773 N N . TYR A 1 93 ? 8.424 5.617 -12.609 1.00 92.38 93 TYR A N 1
ATOM 774 C CA . TYR A 1 93 ? 7.023 5.380 -12.231 1.00 92.38 93 TYR A CA 1
ATOM 775 C C . TYR A 1 93 ? 6.321 4.276 -13.029 1.00 92.38 93 TYR A C 1
ATOM 777 O O . TYR A 1 93 ? 5.207 3.886 -12.698 1.00 92.38 93 TYR A O 1
ATOM 785 N N . TRP A 1 94 ? 6.961 3.762 -14.077 1.00 91.06 94 TRP A N 1
ATOM 786 C CA . TRP A 1 94 ? 6.413 2.714 -14.926 1.00 91.06 94 TRP A CA 1
ATOM 787 C C . TRP A 1 94 ? 7.459 1.634 -15.187 1.00 91.06 94 TRP A C 1
ATOM 789 O O . TRP A 1 94 ? 8.643 1.910 -15.390 1.00 91.06 94 TRP A O 1
ATOM 799 N N . SER A 1 95 ? 7.012 0.384 -15.213 1.00 90.06 95 SER A N 1
ATOM 800 C CA . SER A 1 95 ? 7.843 -0.766 -15.549 1.00 90.06 95 SER A CA 1
ATOM 801 C C . SER A 1 95 ? 7.128 -1.602 -16.595 1.00 90.06 95 SER A C 1
ATOM 803 O O . SER A 1 95 ? 5.930 -1.856 -16.497 1.00 90.06 95 SER A O 1
ATOM 805 N N . THR A 1 96 ? 7.858 -2.007 -17.626 1.00 93.62 96 THR A N 1
ATOM 806 C CA . THR A 1 96 ? 7.346 -2.871 -18.683 1.00 93.62 96 THR A CA 1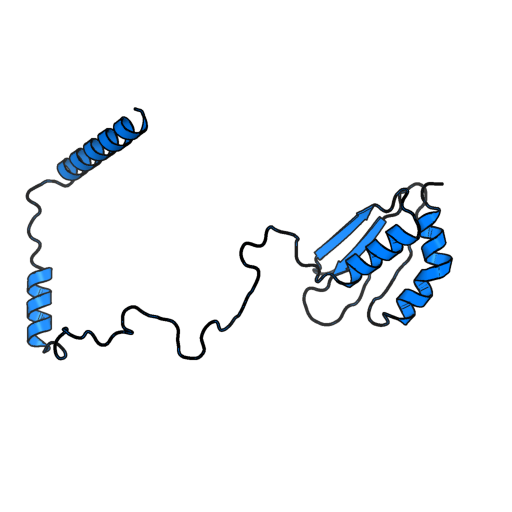
ATOM 807 C C . THR A 1 96 ? 8.433 -3.870 -19.037 1.00 93.62 96 THR A C 1
ATOM 809 O O . THR A 1 96 ? 9.572 -3.491 -19.297 1.00 93.62 96 THR A O 1
ATOM 812 N N . LYS A 1 97 ? 8.076 -5.158 -19.043 1.00 92.75 97 LYS A N 1
ATOM 813 C CA . LYS A 1 97 ? 9.008 -6.245 -19.384 1.00 92.75 97 LYS A CA 1
ATOM 814 C C . LYS A 1 97 ? 9.366 -6.268 -20.876 1.00 92.75 97 LYS A C 1
ATOM 816 O O . LYS A 1 97 ? 10.377 -6.849 -21.243 1.00 92.75 97 LYS A O 1
ATOM 821 N N . ARG A 1 98 ? 8.528 -5.666 -21.726 1.00 92.88 98 ARG A N 1
ATOM 822 C CA . ARG A 1 98 ? 8.672 -5.620 -23.190 1.00 92.88 98 ARG A CA 1
ATOM 823 C C . ARG A 1 98 ? 8.462 -4.187 -23.693 1.00 92.88 98 ARG A C 1
ATOM 825 O O . ARG A 1 98 ? 7.338 -3.837 -24.035 1.00 92.88 98 ARG A O 1
ATOM 832 N N . PRO A 1 99 ? 9.496 -3.331 -23.647 1.00 92.75 99 PRO A N 1
ATOM 833 C CA . PRO A 1 99 ? 9.341 -1.891 -23.869 1.00 92.75 99 PRO A CA 1
ATOM 834 C C . PRO A 1 99 ? 9.065 -1.505 -25.325 1.00 92.75 99 PRO A C 1
ATOM 836 O O . PRO A 1 99 ? 8.546 -0.421 -25.557 1.00 92.75 99 PRO A O 1
ATOM 839 N N . SER A 1 100 ? 9.401 -2.362 -26.292 1.00 93.88 100 SER A N 1
ATOM 840 C CA . SER A 1 100 ? 9.152 -2.122 -27.715 1.00 93.88 100 SER A CA 1
ATOM 841 C C . SER A 1 100 ? 8.457 -3.318 -28.359 1.00 93.88 100 SER A C 1
ATOM 843 O O . SER A 1 100 ? 8.733 -4.465 -28.003 1.00 93.88 100 SER A O 1
ATOM 845 N N . ILE A 1 101 ? 7.570 -3.026 -29.311 1.00 94.56 101 ILE A N 1
ATOM 846 C CA . ILE A 1 101 ? 6.857 -4.013 -30.133 1.00 94.56 101 ILE A CA 1
ATOM 847 C C . ILE A 1 101 ? 7.599 -4.253 -31.456 1.00 94.56 101 ILE A C 1
ATOM 849 O O . ILE A 1 101 ? 7.719 -5.392 -31.889 1.00 94.56 101 ILE A O 1
ATOM 853 N N . GLN A 1 102 ? 8.125 -3.194 -32.079 1.00 91.56 102 GLN A N 1
ATOM 854 C CA . GLN A 1 102 ? 8.792 -3.252 -33.391 1.00 91.56 102 GLN A CA 1
ATOM 855 C C . GLN A 1 102 ? 10.288 -3.598 -33.305 1.00 91.56 102 GLN A C 1
ATOM 857 O O . GLN A 1 102 ? 10.933 -3.813 -34.323 1.00 91.56 102 GLN A O 1
ATOM 862 N N . GLY A 1 103 ? 10.837 -3.659 -32.091 1.00 89.38 103 GLY A N 1
ATOM 863 C CA . GLY A 1 103 ? 12.264 -3.847 -31.844 1.00 89.38 103 GLY A CA 1
ATOM 864 C C . GLY A 1 103 ? 12.869 -2.650 -31.122 1.00 89.38 103 GLY A C 1
ATOM 865 O O . GLY A 1 103 ? 12.379 -1.523 -31.205 1.00 89.38 103 GLY A O 1
ATOM 866 N N . MET A 1 104 ? 13.898 -2.902 -30.321 1.00 91.81 104 MET A N 1
ATOM 867 C CA . MET A 1 104 ? 14.674 -1.823 -29.716 1.00 91.81 104 MET A CA 1
ATOM 868 C C . MET A 1 104 ? 15.661 -1.287 -30.746 1.00 91.81 104 MET A C 1
ATOM 870 O O . MET A 1 104 ? 16.187 -2.054 -31.550 1.00 91.81 104 MET A O 1
ATOM 874 N N . TRP A 1 105 ? 15.930 0.017 -30.698 1.00 90.19 105 TRP A N 1
ATOM 875 C CA . TRP A 1 105 ? 16.983 0.599 -31.518 1.00 90.19 105 TRP A CA 1
ATOM 876 C C . TRP A 1 105 ? 18.316 -0.103 -31.233 1.00 90.19 105 TRP A C 1
ATOM 878 O O . TRP A 1 105 ? 18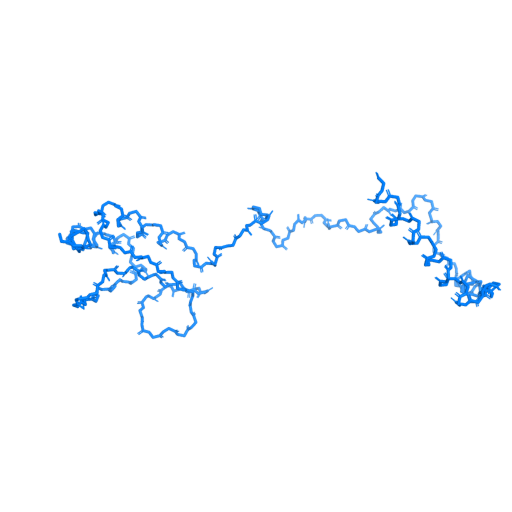.656 -0.378 -30.079 1.00 90.19 105 TRP A O 1
ATOM 888 N N . HIS A 1 106 ? 19.069 -0.374 -32.290 1.00 86.56 106 HIS A N 1
ATOM 889 C CA . HIS A 1 106 ? 20.432 -0.877 -32.218 1.00 86.56 106 HIS A CA 1
ATOM 890 C C . HIS A 1 106 ? 21.305 -0.118 -33.229 1.00 86.56 106 HIS A C 1
ATOM 892 O O . HIS A 1 106 ? 20.780 0.356 -34.234 1.00 86.56 106 HIS A O 1
ATOM 898 N N . PRO A 1 107 ? 22.635 -0.035 -33.035 1.00 85.56 107 PRO A N 1
ATOM 899 C CA . PRO A 1 107 ? 23.519 0.718 -33.936 1.00 85.56 107 PRO A CA 1
ATOM 900 C C . PRO A 1 107 ? 23.466 0.287 -35.411 1.00 85.56 107 PRO A C 1
ATOM 902 O O . PRO A 1 107 ? 23.795 1.069 -36.291 1.00 85.56 107 PRO A O 1
ATOM 905 N N . PHE A 1 108 ? 23.029 -0.945 -35.687 1.00 79.94 108 PHE A N 1
ATOM 906 C CA . PHE A 1 108 ? 22.845 -1.481 -37.045 1.00 79.94 108 PHE A CA 1
ATOM 907 C C . PHE A 1 108 ? 21.437 -1.256 -37.635 1.00 79.94 108 PHE A C 1
ATOM 909 O O . PHE A 1 108 ? 21.058 -1.950 -38.573 1.00 79.94 108 PHE A O 1
ATOM 916 N N . TYR A 1 109 ? 20.612 -0.400 -37.022 1.00 71.62 109 TYR A N 1
ATOM 917 C CA . TYR A 1 109 ? 19.217 -0.187 -37.431 1.00 71.62 109 TYR A CA 1
ATOM 918 C C . TYR A 1 109 ? 19.112 0.649 -38.708 1.00 71.62 109 TYR A C 1
ATOM 920 O O . TYR A 1 109 ? 18.241 0.413 -39.542 1.00 71.62 109 TYR A O 1
ATOM 928 N N . GLU A 1 110 ? 20.016 1.610 -38.880 1.00 71.88 110 GLU A N 1
ATOM 929 C CA . GLU A 1 110 ? 20.122 2.337 -40.135 1.00 71.88 110 GLU A CA 1
ATOM 930 C C . GLU A 1 110 ? 20.844 1.450 -41.157 1.00 71.88 110 GLU A C 1
ATOM 932 O O . GLU A 1 110 ? 21.961 0.994 -40.880 1.00 71.88 110 GLU A O 1
ATOM 937 N N . PRO A 1 111 ? 20.264 1.201 -42.349 1.00 61.81 111 PRO A N 1
ATOM 938 C CA . PRO A 1 111 ? 21.077 0.762 -43.466 1.00 61.81 111 PRO A CA 1
ATOM 939 C C . PRO A 1 111 ? 22.110 1.863 -43.656 1.00 61.81 111 PRO A C 1
ATOM 941 O O . PRO A 1 111 ? 21.750 3.018 -43.871 1.00 61.81 111 PRO A O 1
ATOM 944 N N . LEU A 1 112 ? 23.384 1.524 -43.482 1.00 60.84 112 LEU A N 1
ATOM 945 C CA . LEU A 1 112 ? 24.481 2.457 -43.660 1.00 60.84 112 LEU A CA 1
ATOM 946 C C . LEU A 1 112 ? 24.362 3.026 -45.076 1.00 60.84 112 LEU A C 1
ATOM 948 O O . LEU A 1 112 ? 24.800 2.390 -46.032 1.00 60.84 112 LEU A O 1
ATOM 952 N N . TYR A 1 113 ? 23.755 4.211 -45.201 1.00 56.56 113 TYR A N 1
ATOM 953 C CA . TYR A 1 113 ? 23.437 4.869 -46.474 1.00 56.56 113 TYR A CA 1
ATOM 954 C C . TYR A 1 113 ? 24.689 4.972 -47.365 1.00 56.56 113 TYR A C 1
ATOM 956 O O . TYR A 1 113 ? 24.584 4.980 -48.585 1.00 56.56 113 TYR A O 1
ATOM 964 N N . ASN A 1 114 ? 25.878 4.917 -46.742 1.00 56.88 114 ASN A N 1
ATOM 965 C CA . ASN A 1 114 ? 27.186 5.032 -47.375 1.00 56.88 114 ASN A CA 1
ATOM 966 C C . ASN A 1 114 ? 28.209 3.937 -46.979 1.00 56.88 114 ASN A C 1
ATOM 968 O O . ASN A 1 114 ? 29.409 4.188 -47.090 1.00 56.88 114 ASN A O 1
ATOM 972 N N . GLN A 1 115 ? 27.813 2.743 -46.507 1.00 56.75 115 GLN A N 1
ATOM 973 C CA . GLN A 1 115 ? 28.768 1.622 -46.373 1.00 56.75 115 GLN A CA 1
ATOM 974 C C . GLN A 1 115 ? 28.404 0.466 -47.304 1.00 56.75 115 GLN A C 1
ATOM 976 O O . GLN A 1 115 ? 27.589 -0.394 -46.995 1.00 56.75 115 GLN A O 1
ATOM 981 N N . THR A 1 116 ? 29.065 0.508 -48.463 1.00 55.28 116 THR A N 1
ATOM 982 C CA . THR A 1 116 ? 29.757 -0.602 -49.133 1.00 55.28 116 THR A CA 1
ATOM 983 C C . THR A 1 116 ? 29.188 -2.005 -48.919 1.00 55.28 116 THR A C 1
ATOM 985 O O . THR A 1 116 ? 29.299 -2.570 -47.831 1.00 55.28 116 THR A O 1
ATOM 988 N N . VAL A 1 117 ? 28.707 -2.580 -50.028 1.00 61.34 117 VAL A N 1
ATOM 989 C CA . VAL A 1 117 ? 28.813 -3.997 -50.423 1.00 61.34 117 VAL A CA 1
ATOM 990 C C . VAL A 1 117 ? 29.725 -4.791 -49.486 1.00 61.34 117 VAL A C 1
ATOM 992 O O . VAL A 1 117 ? 30.861 -4.375 -49.253 1.00 61.34 117 VAL A O 1
ATOM 995 N N . LEU A 1 118 ? 29.228 -5.923 -48.972 1.00 64.25 118 LEU A N 1
ATOM 996 C CA . LEU A 1 118 ? 30.006 -6.929 -48.239 1.00 64.25 118 LEU A CA 1
ATOM 997 C C . LEU A 1 118 ? 31.454 -6.948 -48.747 1.00 64.25 118 LEU A C 1
ATOM 999 O O . LEU A 1 118 ? 31.687 -7.298 -49.905 1.00 64.25 118 LEU A O 1
ATOM 1003 N N . LYS A 1 119 ? 32.411 -6.520 -47.910 1.00 71.50 119 LYS A N 1
ATOM 1004 C CA . LYS A 1 119 ? 33.828 -6.519 -48.292 1.00 71.50 119 LYS A CA 1
ATOM 1005 C C . LYS A 1 119 ? 34.186 -7.914 -48.780 1.00 71.50 119 LYS A C 1
ATOM 1007 O O . LYS A 1 119 ? 33.866 -8.904 -48.118 1.00 71.50 119 LYS A O 1
ATOM 1012 N N . THR A 1 120 ? 34.846 -7.997 -49.926 1.00 80.69 120 THR A N 1
ATOM 1013 C CA . THR A 1 120 ? 35.283 -9.297 -50.436 1.00 80.69 120 THR A CA 1
ATOM 1014 C C . THR A 1 120 ? 36.277 -9.926 -49.450 1.00 80.69 120 THR A C 1
ATOM 1016 O O . THR A 1 120 ? 36.997 -9.196 -48.757 1.00 80.69 120 THR A O 1
ATOM 1019 N N . PRO A 1 121 ? 36.374 -11.266 -49.369 1.00 84.25 121 PRO A N 1
ATOM 1020 C CA . PRO A 1 121 ? 37.324 -11.927 -48.470 1.00 84.25 121 PRO A CA 1
ATOM 1021 C C . PRO A 1 121 ? 38.759 -11.383 -48.583 1.00 84.25 121 PRO A C 1
ATOM 1023 O O . PRO A 1 121 ? 39.438 -11.197 -47.575 1.00 84.25 121 PRO A O 1
ATOM 1026 N N . ASN A 1 122 ? 39.188 -11.013 -49.792 1.00 84.00 122 ASN A N 1
ATOM 1027 C CA . ASN A 1 122 ? 40.510 -10.437 -50.046 1.00 84.00 122 ASN A CA 1
ATOM 1028 C C . ASN A 1 122 ? 40.679 -9.033 -49.444 1.00 84.00 122 ASN A C 1
ATOM 1030 O O . ASN A 1 122 ? 41.728 -8.714 -48.885 1.00 84.00 122 ASN A O 1
ATOM 1034 N N . GLU A 1 123 ? 39.649 -8.187 -49.513 1.00 82.75 123 GLU A N 1
ATOM 1035 C CA . GLU A 1 123 ? 39.664 -6.860 -48.887 1.00 82.75 123 GLU A CA 1
ATOM 1036 C C . GLU A 1 123 ? 39.664 -6.950 -47.362 1.00 82.75 123 GLU A C 1
ATOM 1038 O O . GLU A 1 123 ? 40.269 -6.108 -46.696 1.00 82.75 123 GLU A O 1
ATOM 1043 N N . ILE A 1 124 ? 39.011 -7.969 -46.798 1.00 82.50 124 ILE A N 1
ATOM 1044 C CA . ILE A 1 124 ? 39.038 -8.240 -45.358 1.00 82.50 124 ILE A CA 1
ATOM 1045 C C . ILE A 1 124 ? 40.457 -8.618 -44.931 1.00 82.50 124 ILE A C 1
ATOM 1047 O O . ILE A 1 124 ? 40.998 -7.972 -44.036 1.00 82.50 124 ILE A O 1
ATOM 1051 N N . VAL A 1 125 ? 41.092 -9.580 -45.609 1.00 85.38 125 VAL A N 1
ATOM 1052 C CA . VAL A 1 125 ? 42.481 -9.988 -45.324 1.00 85.38 125 VAL A CA 1
ATOM 1053 C C . VAL A 1 125 ? 43.443 -8.805 -45.458 1.00 85.38 125 VAL A C 1
ATOM 1055 O O . VAL A 1 125 ? 44.288 -8.597 -44.588 1.00 85.38 125 VAL A O 1
ATOM 1058 N N . ARG A 1 126 ? 43.274 -7.966 -46.490 1.00 83.56 126 ARG A N 1
ATOM 1059 C CA . ARG A 1 126 ? 44.082 -6.751 -46.670 1.00 83.56 126 ARG A CA 1
ATOM 1060 C C . ARG A 1 126 ? 43.899 -5.756 -45.522 1.00 83.56 126 ARG A C 1
ATOM 1062 O O . ARG A 1 126 ? 44.888 -5.242 -45.008 1.00 83.56 126 ARG A O 1
ATOM 1069 N N . ASN A 1 127 ? 42.658 -5.487 -45.115 1.00 81.31 127 ASN A N 1
ATOM 1070 C CA . ASN A 1 127 ? 42.371 -4.568 -44.010 1.00 81.31 127 ASN A CA 1
ATOM 1071 C C . ASN A 1 127 ? 42.904 -5.108 -42.677 1.00 81.31 127 ASN A C 1
ATOM 1073 O O . ASN A 1 127 ? 43.447 -4.340 -41.892 1.00 81.31 127 ASN A O 1
ATOM 1077 N N . ILE A 1 128 ? 42.795 -6.418 -42.432 1.00 81.69 128 ILE A N 1
ATOM 1078 C CA . ILE A 1 128 ? 43.397 -7.061 -41.256 1.00 81.69 128 ILE A CA 1
ATOM 1079 C C . ILE A 1 128 ? 44.914 -6.872 -41.287 1.00 81.69 128 ILE A C 1
ATOM 1081 O O . ILE A 1 128 ? 45.484 -6.450 -40.290 1.00 81.69 128 ILE A O 1
ATOM 1085 N N . GLY A 1 129 ? 45.558 -7.083 -42.440 1.00 80.81 129 GLY A N 1
ATOM 1086 C CA . GLY A 1 129 ? 46.988 -6.823 -42.612 1.00 80.81 129 GLY A CA 1
ATOM 1087 C C . GLY A 1 129 ? 47.379 -5.377 -42.288 1.00 80.81 129 GLY A C 1
ATOM 1088 O O . GLY A 1 129 ? 48.375 -5.159 -41.609 1.00 80.81 129 GLY A O 1
ATOM 1089 N N . GLN A 1 130 ? 46.573 -4.395 -42.703 1.00 78.94 130 GLN A N 1
ATOM 1090 C CA . GLN A 1 130 ? 46.783 -2.976 -42.381 1.00 78.94 130 GLN A CA 1
ATOM 1091 C C . GLN A 1 130 ? 46.558 -2.652 -40.898 1.00 78.94 130 GLN A C 1
ATOM 1093 O O . GLN A 1 130 ? 47.292 -1.851 -40.337 1.00 78.94 130 GLN A O 1
ATOM 1098 N N . LEU A 1 131 ? 45.574 -3.269 -40.242 1.00 72.94 131 LEU A N 1
ATOM 1099 C CA . LEU A 1 131 ? 45.341 -3.087 -38.803 1.00 72.94 131 LEU A CA 1
ATOM 1100 C C . LEU A 1 131 ? 46.418 -3.778 -37.955 1.00 72.94 131 LEU A C 1
ATOM 1102 O O . LEU A 1 131 ? 46.786 -3.281 -36.894 1.00 72.94 131 LEU A O 1
ATOM 1106 N N . CYS A 1 132 ? 46.941 -4.907 -38.434 1.00 70.31 132 CYS A N 1
ATOM 1107 C CA . CYS A 1 132 ? 48.077 -5.603 -37.838 1.00 70.31 132 CYS A CA 1
ATOM 1108 C C . CYS A 1 132 ? 49.402 -4.866 -38.048 1.00 70.31 132 CYS A C 1
ATOM 1110 O O . CYS A 1 132 ? 50.360 -5.155 -37.330 1.00 70.31 132 CYS A O 1
ATOM 1112 N N . GLN A 1 133 ? 49.478 -3.910 -38.985 1.00 69.88 133 GLN A N 1
ATOM 1113 C CA . GLN A 1 133 ? 50.589 -2.965 -39.041 1.00 69.88 133 GLN A CA 1
ATOM 1114 C C . GLN A 1 133 ? 50.481 -2.034 -37.836 1.00 69.88 133 GLN A C 1
ATOM 1116 O O . GLN A 1 133 ? 49.933 -0.935 -37.888 1.00 69.88 133 GLN A O 1
ATOM 1121 N N . TYR A 1 134 ? 51.024 -2.504 -36.719 1.00 60.94 134 TYR A N 1
ATOM 1122 C CA . TYR A 1 134 ? 51.299 -1.684 -35.561 1.00 60.94 134 TYR A CA 1
ATOM 1123 C C . TYR A 1 134 ? 52.261 -0.581 -36.001 1.00 60.94 134 TYR A C 1
ATOM 1125 O O . TYR A 1 134 ? 53.455 -0.814 -36.195 1.00 60.94 134 TYR A O 1
ATOM 1133 N N . LYS A 1 135 ? 51.740 0.632 -36.197 1.00 62.12 135 LYS A N 1
ATOM 1134 C CA . LYS A 1 135 ? 52.591 1.813 -36.284 1.00 62.12 135 LYS A CA 1
ATOM 1135 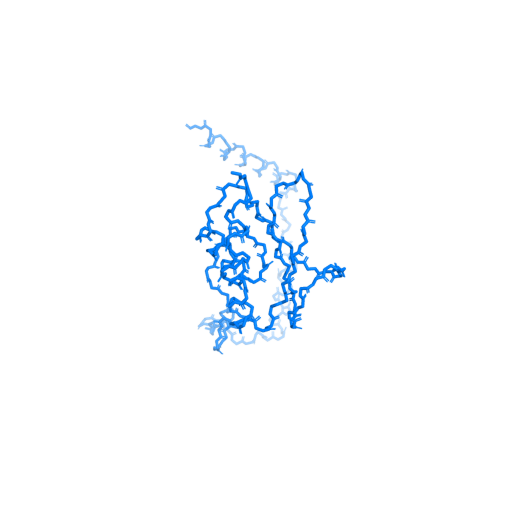C C . LYS A 1 135 ? 53.185 1.958 -34.893 1.00 62.12 135 LYS A C 1
ATOM 1137 O O . LYS A 1 135 ? 52.470 2.321 -33.963 1.00 62.12 135 LYS A O 1
ATOM 1142 N N . GLN A 1 136 ? 54.444 1.559 -34.745 1.00 60.78 136 GLN A N 1
ATOM 1143 C CA . GLN A 1 136 ? 55.154 1.649 -33.481 1.00 60.78 136 GLN A CA 1
ATOM 1144 C C . GLN A 1 136 ? 54.982 3.079 -32.979 1.00 60.78 136 GLN A C 1
ATOM 1146 O O . GLN A 1 136 ? 55.384 4.026 -33.659 1.00 60.78 136 GLN A O 1
ATOM 1151 N N . ASN A 1 137 ? 54.258 3.240 -31.869 1.00 58.84 137 ASN A N 1
ATOM 1152 C CA . ASN A 1 137 ? 54.077 4.554 -31.277 1.00 58.84 137 ASN A CA 1
ATOM 1153 C C . ASN A 1 137 ? 55.489 5.060 -30.987 1.00 58.84 137 ASN A C 1
ATOM 1155 O O . ASN A 1 137 ? 56.256 4.373 -30.316 1.00 58.84 137 ASN A O 1
ATOM 1159 N N . VAL A 1 138 ? 55.858 6.194 -31.584 1.00 66.94 138 VAL A N 1
ATOM 1160 C CA . VAL A 1 138 ? 57.226 6.726 -31.479 1.00 66.94 138 VAL A CA 1
ATOM 1161 C C . VAL A 1 138 ? 57.563 7.025 -30.013 1.00 66.94 138 VAL A C 1
ATOM 1163 O O . VAL A 1 138 ? 58.724 6.973 -29.626 1.00 66.94 138 VAL A O 1
ATOM 1166 N N . LEU A 1 139 ? 56.528 7.280 -29.207 1.00 72.06 139 LEU A N 1
ATOM 1167 C CA . LEU A 1 139 ? 56.608 7.538 -27.779 1.00 72.06 139 LEU A CA 1
ATOM 1168 C C . LEU A 1 139 ? 56.518 6.245 -26.966 1.00 72.06 139 LEU A C 1
ATOM 1170 O O . LEU A 1 139 ? 55.642 5.400 -27.188 1.00 72.06 139 LEU A O 1
ATOM 1174 N N . SER A 1 140 ? 57.398 6.135 -25.976 1.00 83.94 140 SER A N 1
ATOM 1175 C CA . SER A 1 140 ? 57.364 5.068 -24.981 1.00 83.94 140 SER A CA 1
ATOM 1176 C C . SER A 1 140 ? 56.092 5.162 -24.130 1.00 83.94 140 SER A C 1
ATOM 1178 O O . SER A 1 140 ? 55.532 6.241 -23.917 1.00 83.94 140 SER A O 1
ATOM 1180 N N . ALA A 1 141 ? 55.633 4.029 -23.592 1.00 81.56 141 ALA A N 1
ATOM 1181 C CA . ALA A 1 141 ? 54.460 3.983 -22.717 1.00 81.56 141 ALA A CA 1
ATOM 1182 C C . ALA A 1 141 ? 54.590 4.934 -21.509 1.00 81.56 141 ALA A C 1
ATOM 1184 O O . ALA A 1 141 ? 53.596 5.504 -21.063 1.00 81.56 141 ALA A O 1
ATOM 1185 N N . GLU A 1 142 ? 55.813 5.143 -21.020 1.00 87.62 142 GLU A N 1
ATOM 1186 C CA . GLU A 1 142 ? 56.124 6.059 -19.918 1.00 87.62 142 GLU A CA 1
ATOM 1187 C C . GLU A 1 142 ? 55.866 7.524 -20.283 1.00 87.62 142 GLU A C 1
ATOM 1189 O O . GLU A 1 142 ? 55.251 8.263 -19.515 1.00 87.62 142 GLU A O 1
ATOM 1194 N N . GLU A 1 143 ? 56.271 7.934 -21.483 1.00 88.69 143 GLU A N 1
ATOM 1195 C CA . GLU A 1 143 ? 56.103 9.302 -21.979 1.00 88.69 143 GLU A CA 1
ATOM 1196 C C . GLU A 1 143 ? 54.617 9.636 -22.147 1.00 88.69 143 GLU A C 1
ATOM 1198 O O . GLU A 1 143 ? 54.164 10.710 -21.748 1.00 88.69 143 GLU A O 1
ATOM 1203 N N . VAL A 1 144 ? 53.831 8.668 -22.630 1.00 89.31 144 VAL A N 1
ATOM 1204 C CA . VAL A 1 144 ? 52.369 8.784 -22.748 1.00 89.31 144 VAL A CA 1
ATOM 1205 C C . VAL A 1 144 ? 51.703 8.932 -21.377 1.00 89.31 144 VAL A C 1
ATOM 1207 O O . VAL A 1 144 ? 50.741 9.690 -21.224 1.00 89.31 144 VAL A O 1
ATOM 1210 N N . LEU A 1 145 ? 52.181 8.206 -20.363 1.00 90.25 145 LEU A N 1
ATOM 1211 C CA . LEU A 1 145 ? 51.660 8.317 -18.998 1.00 90.25 145 LEU A CA 1
ATOM 1212 C C . LEU A 1 145 ? 51.989 9.681 -18.384 1.00 90.25 145 LEU A C 1
ATOM 1214 O O . LEU A 1 145 ? 51.118 10.297 -17.768 1.00 90.25 145 LEU A O 1
ATOM 1218 N N . LEU A 1 146 ? 53.207 10.177 -18.607 1.00 93.06 146 LEU A N 1
ATOM 1219 C CA . LEU A 1 146 ? 53.645 11.512 -18.195 1.00 93.06 146 LEU A CA 1
ATOM 1220 C C . LEU A 1 146 ? 52.796 12.619 -18.827 1.00 93.06 146 LEU A C 1
ATOM 1222 O O . LEU A 1 146 ? 52.389 13.556 -18.138 1.00 93.06 146 LEU A O 1
ATOM 1226 N N . GLU A 1 147 ? 52.485 12.509 -20.115 1.00 92.25 147 GLU A N 1
ATOM 1227 C CA . GLU A 1 147 ? 51.639 13.475 -20.819 1.00 92.25 147 GLU A CA 1
ATOM 1228 C C . GLU A 1 147 ? 50.201 13.479 -20.275 1.00 92.25 147 GLU A C 1
ATOM 1230 O O . GLU A 1 147 ? 49.645 14.536 -19.965 1.00 92.25 147 GLU A O 1
ATOM 1235 N N . LYS A 1 148 ? 49.618 12.293 -20.058 1.00 91.62 148 LYS A N 1
ATOM 1236 C CA . LYS A 1 148 ? 48.285 12.158 -19.449 1.00 91.62 148 LYS A CA 1
ATOM 1237 C C . LYS A 1 148 ? 48.236 12.721 -18.030 1.00 91.62 148 LYS A C 1
ATOM 1239 O O . LYS A 1 148 ? 47.252 13.371 -17.678 1.00 91.62 148 LYS A O 1
ATOM 1244 N N . ALA A 1 149 ? 49.283 12.500 -17.236 1.00 92.94 149 ALA A N 1
ATOM 1245 C CA . ALA A 1 149 ? 49.387 13.041 -15.886 1.00 92.94 149 ALA A CA 1
ATOM 1246 C C . ALA A 1 149 ? 49.446 14.577 -15.899 1.00 92.94 149 ALA A C 1
ATOM 1248 O O . ALA A 1 149 ? 48.720 15.219 -15.140 1.00 92.94 149 ALA A O 1
ATOM 1249 N N . LYS A 1 150 ? 50.230 15.175 -16.809 1.00 92.88 150 LYS A N 1
ATOM 1250 C CA . LYS A 1 150 ? 50.268 16.637 -16.996 1.00 92.88 150 LYS A CA 1
ATOM 1251 C C . LYS A 1 150 ? 48.894 17.195 -17.369 1.00 92.88 150 LYS A C 1
ATOM 1253 O O . LYS A 1 150 ? 48.430 18.141 -16.743 1.00 92.88 150 LYS A O 1
ATOM 1258 N N . LEU A 1 151 ? 48.200 16.580 -18.330 1.00 90.56 151 LEU A N 1
ATOM 1259 C CA . LEU A 1 151 ? 46.848 16.995 -18.732 1.00 90.56 151 LEU A CA 1
ATOM 1260 C C . LEU A 1 151 ? 45.827 16.899 -17.588 1.00 90.56 151 LEU A C 1
ATOM 1262 O O . LEU A 1 151 ? 44.954 17.757 -17.465 1.00 90.56 151 LEU A O 1
ATOM 1266 N N . GLN A 1 152 ? 45.927 15.868 -16.745 1.00 84.62 152 GLN A N 1
ATOM 1267 C CA . GLN A 1 152 ? 45.088 15.746 -15.551 1.00 84.62 152 GLN A CA 1
ATOM 1268 C C . GLN A 1 152 ? 45.374 16.854 -14.536 1.00 84.62 152 GLN A C 1
ATOM 1270 O O . GLN A 1 152 ? 44.427 17.408 -13.984 1.00 84.62 152 GLN A O 1
ATOM 1275 N N . GLN A 1 153 ? 46.645 17.204 -14.319 1.00 85.81 153 GLN A N 1
ATOM 1276 C CA . GLN A 1 153 ? 47.021 18.311 -13.438 1.00 85.81 153 GLN A CA 1
ATOM 1277 C C . GLN A 1 153 ? 46.454 19.645 -13.933 1.00 85.81 153 GLN A C 1
ATOM 1279 O O . GLN A 1 153 ? 45.856 20.356 -13.131 1.00 85.81 153 GLN A O 1
ATOM 1284 N N . TYR A 1 154 ? 46.533 19.930 -15.240 1.00 83.81 154 TYR A N 1
ATOM 1285 C CA . TYR A 1 154 ? 45.902 21.118 -15.833 1.00 83.81 154 TYR A CA 1
ATOM 1286 C C . TYR A 1 154 ? 44.38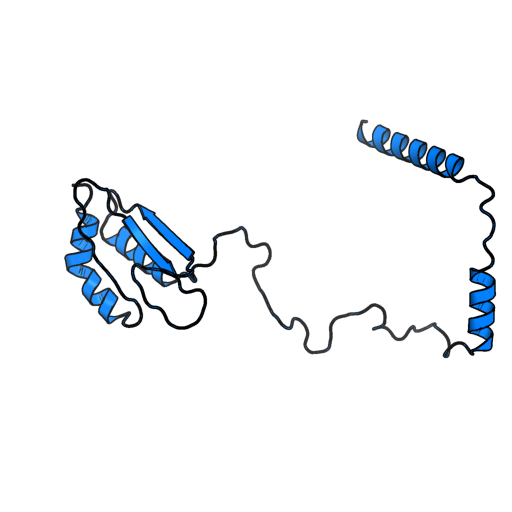1 21.144 -15.613 1.00 83.81 154 TYR A C 1
ATOM 1288 O O . TYR A 1 154 ? 43.820 22.146 -15.183 1.00 83.81 154 TYR A O 1
ATOM 1296 N N . ARG A 1 155 ? 43.698 20.010 -15.816 1.00 80.50 155 ARG A N 1
ATOM 1297 C CA . ARG A 1 155 ? 42.244 19.929 -15.598 1.00 80.50 155 ARG A CA 1
ATOM 1298 C C . ARG A 1 155 ? 41.852 20.171 -14.135 1.00 80.50 155 ARG A C 1
ATOM 1300 O O . ARG A 1 155 ? 40.784 20.711 -13.874 1.00 80.50 155 ARG A O 1
ATOM 1307 N N . LEU A 1 156 ? 42.684 19.739 -13.188 1.00 79.25 156 LEU A N 1
ATOM 1308 C CA . LEU A 1 156 ? 42.454 19.952 -11.758 1.00 79.25 156 LEU A CA 1
ATOM 1309 C C . LEU A 1 156 ? 42.756 21.393 -11.336 1.00 79.25 156 LEU A C 1
ATOM 1311 O O . LEU A 1 156 ? 42.025 21.927 -10.506 1.00 79.25 156 LEU A O 1
ATOM 1315 N N . SER A 1 157 ? 43.775 22.034 -11.920 1.00 77.12 157 SER A N 1
ATOM 1316 C CA . SER A 1 157 ? 44.058 23.449 -11.660 1.00 77.12 157 SER A CA 1
ATOM 1317 C C . SER A 1 157 ? 42.941 24.361 -12.171 1.00 77.12 157 SER A C 1
ATOM 1319 O O . SER A 1 157 ? 42.542 25.277 -11.451 1.00 77.12 157 SER A O 1
ATOM 1321 N N . ASP A 1 158 ? 42.368 24.053 -13.340 1.00 72.75 158 ASP A N 1
ATOM 1322 C CA . ASP A 1 158 ? 41.249 24.806 -13.931 1.00 72.75 158 ASP A CA 1
ATOM 1323 C C . ASP A 1 158 ? 39.952 24.702 -13.107 1.00 72.75 158 ASP A C 1
ATOM 1325 O O . ASP A 1 158 ? 39.121 25.600 -13.150 1.00 72.75 158 ASP A O 1
ATOM 1329 N N . LEU A 1 159 ? 39.770 23.621 -12.337 1.00 65.06 159 LEU A N 1
ATOM 1330 C CA . LEU A 1 159 ? 38.624 23.427 -11.431 1.00 65.06 159 LEU A CA 1
ATOM 1331 C C . LEU A 1 159 ? 38.805 24.108 -10.065 1.00 65.06 159 LEU A C 1
ATOM 1333 O O . LEU A 1 159 ? 37.850 24.192 -9.294 1.00 65.06 159 LEU A O 1
ATOM 1337 N N . SER A 1 160 ? 40.034 24.516 -9.742 1.00 60.44 160 SER A N 1
ATOM 1338 C CA . SER A 1 160 ? 40.399 25.145 -8.466 1.00 60.44 160 SER A CA 1
ATOM 1339 C C . SER A 1 160 ? 40.525 26.672 -8.535 1.00 60.44 160 SER A C 1
ATOM 1341 O O . SER A 1 160 ? 40.794 27.292 -7.506 1.00 60.44 160 SER A O 1
ATOM 1343 N N . SER A 1 161 ? 40.342 27.254 -9.727 1.00 53.25 161 SER A N 1
ATOM 1344 C CA . SER A 1 161 ? 40.239 28.704 -9.969 1.00 53.25 161 SER A CA 1
ATOM 1345 C C . SER A 1 161 ? 38.776 29.129 -10.039 1.00 53.25 161 SER A C 1
ATOM 1347 O O . SER A 1 161 ? 38.476 30.250 -9.575 1.00 53.25 161 SER A O 1
#

pLDDT: mean 79.33, std 15.74, range [33.16, 95.38]

Foldseek 3Di:
DQCVLVVVLVVPPPVVVCVVPVQEDDDDDDDPPDFDKDKAWADPDDGDDDDPDDDDTQIDIDRSTNPHNVRVVVVVVVSVPDRSDDDDDDPDPDDDPDPDDVDDDDPVPDPPPPDDDDQDPVSVVVVVVVVVPPPPPPDDPVVVVVVVVVVVVVVVVVVVD

InterPro domains:
  IPR007741 Ribosomal protein/NADH dehydrogenase domain [PF05047] (6-43)
  IPR007741 Ribosomal protein/NADH dehydrogenase domain [SM00916] (4-83)
  IPR036249 Thioredoxin-like superfamily [SSF52833] (4-84)
  IPR039927 Large ribosomal subunit protein mL43 [PTHR21396] (5-119)

Organism: NCBI:txid31246

Secondary structure (DSSP, 8-state):
-TTHHHHHHHHHTHHHHHHH-TTS-------TTS--EEEEEEESSS-----SS-SSEEEEEEE-TT--HHHHHHHHHHHHH---------S-S---S---SS----TTSS--TT--S---HHHHHHHHHHHHS----SS-HHHHHHHHHHHHHHHHHHT--